Protein AF-A0A3D9E9V9-F1 (afdb_monomer)

Solvent-accessible surface area (backbone atoms only — not comparable to full-atom values): 5534 Å² total; per-residue (Å²): 132,69,64,70,74,75,46,58,36,90,89,28,69,65,35,54,52,50,49,50,50,39,40,55,58,30,47,47,81,74,41,77,90,39,43,86,37,51,69,87,59,54,69,69,59,56,52,49,32,44,51,52,25,50,38,60,74,71,59,41,74,80,74,51,55,67,65,59,53,47,46,36,66,76,59,65,46,52,63,55,53,55,50,33,48,54,42,66,72,42,75,82,82,130

pLDDT: mean 87.94, std 11.51, range [48.81, 97.25]

Radius of gyration: 14.45 Å; Cα contacts (8 Å, |Δi|>4): 64; chains: 1; bounding box: 40×21×43 Å

Structure (mmCIF, N/CA/C/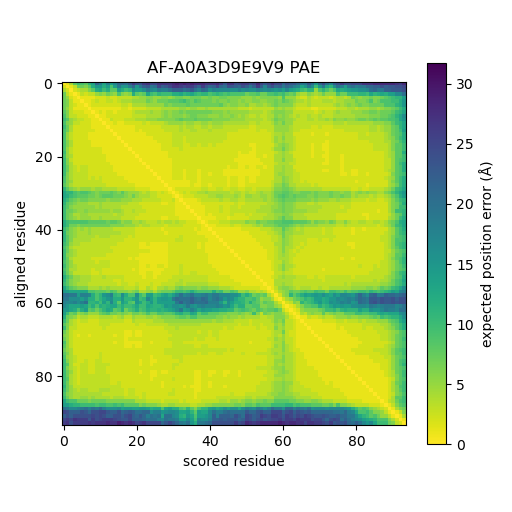O backbo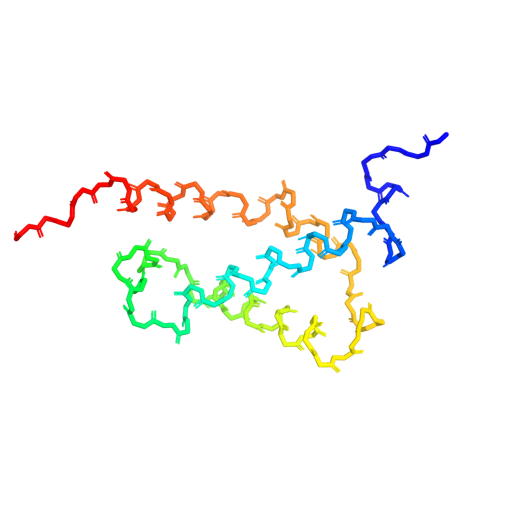ne):
data_AF-A0A3D9E9V9-F1
#
_entry.id   AF-A0A3D9E9V9-F1
#
loop_
_atom_site.group_PDB
_atom_site.id
_atom_site.type_symbol
_atom_site.label_atom_id
_atom_site.label_alt_id
_atom_site.label_comp_id
_atom_site.label_asym_id
_atom_site.label_entity_id
_atom_site.label_seq_id
_atom_site.pdbx_PDB_ins_code
_atom_site.Cartn_x
_atom_site.Cartn_y
_atom_site.Cartn_z
_atom_site.occupancy
_atom_site.B_iso_or_equiv
_atom_site.auth_seq_id
_atom_site.auth_comp_id
_atom_site.auth_asym_id
_atom_site.auth_atom_id
_atom_site.pdbx_PDB_model_num
ATOM 1 N N . MET A 1 1 ? 27.834 -6.314 -9.444 1.00 48.81 1 MET A N 1
ATOM 2 C CA . MET A 1 1 ? 26.485 -6.794 -9.071 1.00 48.81 1 MET A CA 1
ATOM 3 C C . MET A 1 1 ? 25.737 -5.616 -8.475 1.00 48.81 1 MET A C 1
ATOM 5 O O . MET A 1 1 ? 26.270 -4.999 -7.563 1.00 48.81 1 MET A O 1
ATOM 9 N N . GLY A 1 2 ? 24.599 -5.226 -9.053 1.00 54.28 2 GLY A N 1
ATOM 10 C CA . GLY A 1 2 ? 23.827 -4.085 -8.554 1.00 54.28 2 GLY A CA 1
ATOM 11 C C . GLY A 1 2 ? 23.280 -4.366 -7.154 1.00 54.28 2 GLY A C 1
ATOM 12 O O . GLY A 1 2 ? 22.895 -5.494 -6.863 1.00 54.28 2 GLY A O 1
ATOM 13 N N . SER A 1 3 ? 23.271 -3.353 -6.294 1.00 73.69 3 SER A N 1
ATOM 14 C CA . SER A 1 3 ? 22.638 -3.376 -4.971 1.00 73.69 3 SER A CA 1
ATOM 15 C C . SER A 1 3 ? 21.577 -2.273 -4.900 1.00 73.69 3 SER A C 1
ATOM 17 O O . SER A 1 3 ? 21.609 -1.314 -5.684 1.00 73.69 3 SER A O 1
ATOM 19 N N . GLY A 1 4 ? 20.609 -2.426 -3.995 1.00 84.56 4 GLY A N 1
ATOM 20 C CA . GLY A 1 4 ? 19.531 -1.462 -3.779 1.00 84.56 4 GLY A CA 1
ATOM 21 C C . GLY A 1 4 ? 18.673 -1.252 -5.028 1.00 84.56 4 GLY A C 1
ATOM 22 O O . GLY A 1 4 ? 18.242 -2.212 -5.669 1.00 84.56 4 GLY A O 1
ATOM 23 N N . ARG A 1 5 ? 18.455 0.013 -5.401 1.00 89.94 5 ARG A N 1
ATOM 24 C CA . ARG A 1 5 ? 17.569 0.402 -6.507 1.00 89.94 5 ARG A CA 1
ATOM 25 C C . ARG A 1 5 ? 17.898 -0.290 -7.831 1.00 89.94 5 ARG A C 1
ATOM 27 O O . ARG A 1 5 ? 16.992 -0.692 -8.556 1.00 89.94 5 ARG A O 1
ATOM 34 N N . SER A 1 6 ? 19.187 -0.438 -8.139 1.00 87.31 6 SER A N 1
ATOM 35 C CA . SER A 1 6 ? 19.663 -1.035 -9.398 1.00 87.31 6 SER A CA 1
ATOM 36 C C . SER A 1 6 ? 19.333 -2.532 -9.534 1.00 87.31 6 SER A C 1
ATOM 38 O O . SER A 1 6 ? 19.204 -3.037 -10.650 1.00 87.31 6 SER A O 1
ATOM 40 N N . ALA A 1 7 ? 19.150 -3.230 -8.407 1.00 87.75 7 ALA A N 1
ATOM 41 C CA . ALA A 1 7 ? 18.729 -4.632 -8.343 1.00 87.75 7 ALA A CA 1
ATOM 42 C C . ALA A 1 7 ? 17.199 -4.804 -8.256 1.00 87.75 7 ALA A C 1
ATOM 44 O O . ALA A 1 7 ? 16.683 -5.922 -8.350 1.00 87.75 7 ALA A O 1
ATOM 45 N N . PHE A 1 8 ? 16.458 -3.708 -8.076 1.00 90.50 8 PHE A N 1
ATOM 46 C CA . PHE A 1 8 ? 15.001 -3.707 -8.058 1.00 90.50 8 PHE A CA 1
ATOM 47 C C . PHE A 1 8 ? 14.466 -3.702 -9.493 1.00 90.50 8 PHE A C 1
ATOM 49 O O . PHE A 1 8 ? 14.294 -2.655 -10.117 1.00 90.50 8 PHE A O 1
ATOM 56 N N . GLN A 1 9 ? 14.269 -4.902 -10.032 1.00 88.75 9 GLN A N 1
ATOM 57 C CA . GLN A 1 9 ? 13.869 -5.148 -11.413 1.00 88.75 9 GLN A CA 1
ATOM 58 C C . GLN A 1 9 ? 12.697 -6.121 -11.419 1.00 88.75 9 GLN A C 1
ATOM 60 O O . GLN A 1 9 ? 12.619 -6.985 -10.558 1.00 88.75 9 GLN A O 1
ATOM 65 N N . ARG A 1 10 ? 11.820 -6.043 -12.419 1.00 87.00 10 ARG A N 1
ATOM 66 C CA . ARG A 1 10 ? 10.588 -6.854 -12.498 1.00 87.00 10 ARG A CA 1
ATOM 67 C C . ARG A 1 10 ? 10.796 -8.370 -12.400 1.00 87.00 10 ARG A C 1
ATOM 69 O O . ARG A 1 10 ? 9.886 -9.083 -11.999 1.00 87.00 10 ARG A O 1
ATOM 76 N N . THR A 1 11 ? 11.971 -8.863 -12.784 1.00 87.94 11 THR A N 1
ATOM 77 C CA . THR A 1 11 ? 12.351 -10.283 -12.708 1.00 87.94 11 THR A CA 1
ATOM 78 C C . THR A 1 11 ? 12.982 -10.669 -11.370 1.00 87.94 11 THR A C 1
ATOM 80 O O . THR A 1 11 ? 13.265 -11.845 -11.151 1.00 87.94 11 THR A O 1
ATOM 83 N N . SER A 1 12 ? 13.237 -9.706 -10.481 1.00 90.06 12 SER A N 1
ATOM 84 C CA . SER A 1 12 ? 13.937 -9.945 -9.227 1.00 90.06 12 SER A CA 1
ATOM 85 C C . SER A 1 12 ? 12.977 -10.339 -8.099 1.00 90.06 12 SER A C 1
ATOM 87 O O . SER A 1 12 ? 11.845 -9.846 -8.034 1.00 90.06 12 SER A O 1
ATOM 89 N N . PRO A 1 13 ? 13.426 -11.191 -7.156 1.00 90.62 13 PRO A N 1
ATOM 90 C CA . PRO A 1 13 ? 12.626 -11.557 -5.989 1.00 90.62 13 PRO A CA 1
ATOM 91 C C . PRO A 1 13 ? 12.163 -10.343 -5.177 1.00 90.62 13 PRO A C 1
ATOM 93 O O . PRO A 1 13 ? 11.025 -10.305 -4.721 1.00 90.62 13 PRO A O 1
ATOM 96 N N . SER A 1 14 ? 13.006 -9.313 -5.044 1.00 90.81 14 SER A N 1
ATOM 97 C CA . SER A 1 14 ? 12.664 -8.090 -4.310 1.00 90.81 14 SER A CA 1
ATOM 98 C C . SER A 1 14 ? 11.470 -7.354 -4.917 1.00 90.81 14 SER A C 1
ATOM 100 O O . SER A 1 14 ? 10.664 -6.794 -4.179 1.00 90.81 14 SER A O 1
ATOM 102 N N . TYR A 1 15 ? 11.321 -7.378 -6.244 1.00 91.75 15 TYR A N 1
ATOM 103 C CA . TYR A 1 15 ? 10.181 -6.765 -6.924 1.00 91.75 15 TYR A CA 1
ATOM 104 C C . TYR A 1 15 ? 8.887 -7.544 -6.686 1.00 91.75 15 TYR A C 1
ATOM 106 O O . TYR A 1 15 ? 7.844 -6.946 -6.408 1.00 91.75 15 TYR A O 1
ATOM 114 N N . ALA A 1 16 ? 8.954 -8.878 -6.735 1.00 90.81 16 ALA A N 1
ATOM 115 C CA . ALA A 1 16 ? 7.822 -9.741 -6.405 1.00 90.81 16 ALA A CA 1
ATOM 116 C C . ALA A 1 16 ? 7.378 -9.544 -4.944 1.00 90.81 16 ALA A C 1
ATOM 118 O O . ALA A 1 16 ? 6.197 -9.306 -4.683 1.00 90.81 16 ALA A O 1
ATOM 119 N N . SER A 1 17 ? 8.329 -9.547 -4.003 1.00 92.75 17 SER A N 1
ATOM 120 C CA . SER A 1 17 ? 8.072 -9.291 -2.581 1.00 92.75 17 SER A CA 1
ATOM 121 C C . SER A 1 17 ? 7.498 -7.896 -2.339 1.00 92.75 17 SER A C 1
ATOM 123 O O . SER A 1 17 ? 6.509 -7.756 -1.624 1.00 92.75 17 SER A O 1
ATOM 125 N N . GLY A 1 18 ? 8.065 -6.867 -2.973 1.00 92.88 18 GLY A N 1
ATOM 126 C CA . GLY A 1 18 ? 7.568 -5.496 -2.886 1.00 92.88 18 GLY A CA 1
ATOM 127 C C . GLY A 1 18 ? 6.140 -5.353 -3.413 1.00 92.88 18 GLY A C 1
ATOM 128 O O . GLY A 1 18 ? 5.288 -4.735 -2.779 1.00 92.88 18 GLY A O 1
ATOM 129 N N . SER A 1 19 ? 5.836 -6.007 -4.531 1.00 92.00 19 SER A N 1
ATOM 130 C CA . SER A 1 19 ? 4.479 -6.028 -5.078 1.00 92.00 19 SER A CA 1
ATOM 131 C C . SER A 1 19 ? 3.490 -6.711 -4.131 1.00 92.00 19 SER A C 1
ATOM 133 O O . SER A 1 19 ? 2.393 -6.200 -3.918 1.00 92.00 19 SER A O 1
ATOM 135 N N . MET A 1 20 ? 3.880 -7.831 -3.515 1.00 94.06 20 MET A N 1
ATOM 136 C CA . MET A 1 20 ? 3.053 -8.487 -2.500 1.00 94.06 20 MET A CA 1
ATOM 137 C C . MET A 1 20 ? 2.848 -7.620 -1.259 1.00 94.06 20 MET A C 1
ATOM 139 O O . MET A 1 20 ? 1.739 -7.592 -0.731 1.00 94.06 20 MET A O 1
ATOM 143 N N . ALA A 1 21 ? 3.864 -6.874 -0.820 1.00 95.06 21 ALA A N 1
ATOM 144 C CA . ALA A 1 21 ? 3.729 -5.943 0.297 1.00 95.06 21 ALA A CA 1
ATOM 145 C C . ALA A 1 21 ? 2.659 -4.876 0.016 1.00 95.06 21 ALA A C 1
ATOM 147 O O . ALA A 1 21 ? 1.801 -4.645 0.863 1.00 95.06 21 ALA A O 1
ATOM 148 N N . ILE A 1 22 ? 2.634 -4.302 -1.193 1.00 95.12 22 ILE A N 1
ATOM 149 C CA . ILE A 1 22 ? 1.580 -3.364 -1.614 1.00 95.12 22 ILE A CA 1
ATOM 150 C C . ILE A 1 22 ? 0.200 -4.024 -1.616 1.00 95.12 22 ILE A C 1
ATOM 152 O O . ILE A 1 22 ? -0.756 -3.446 -1.101 1.00 95.12 22 ILE A O 1
ATOM 156 N N . ILE A 1 23 ? 0.090 -5.235 -2.174 1.00 94.44 23 ILE A N 1
ATOM 157 C CA . ILE A 1 23 ? -1.183 -5.966 -2.226 1.00 94.44 23 ILE A CA 1
ATOM 158 C C . ILE A 1 23 ? -1.724 -6.202 -0.810 1.00 94.44 23 ILE A C 1
ATOM 160 O O . ILE A 1 23 ? -2.897 -5.947 -0.547 1.00 94.44 23 ILE A O 1
ATOM 164 N N . ARG A 1 24 ? -0.867 -6.648 0.114 1.00 95.31 24 ARG A N 1
ATOM 165 C CA . ARG A 1 24 ? -1.248 -6.910 1.508 1.00 95.31 24 ARG A CA 1
ATOM 166 C C . ARG A 1 24 ? -1.541 -5.632 2.287 1.00 95.31 24 ARG A C 1
ATOM 168 O O . ARG A 1 24 ? -2.503 -5.619 3.043 1.00 95.31 24 ARG A O 1
ATOM 175 N N . ALA A 1 25 ? -0.778 -4.563 2.072 1.00 96.38 25 ALA A N 1
ATOM 176 C CA . ALA A 1 25 ? -1.037 -3.271 2.700 1.00 96.38 25 ALA A CA 1
ATOM 177 C C . ALA A 1 25 ? -2.399 -2.698 2.278 1.00 96.38 25 ALA A C 1
ATOM 179 O O . ALA A 1 25 ? -3.151 -2.229 3.123 1.00 96.38 25 ALA A O 1
ATOM 180 N N . ALA A 1 26 ? -2.756 -2.785 0.993 1.00 96.00 26 ALA A N 1
ATOM 181 C CA . ALA A 1 26 ? -4.071 -2.354 0.522 1.00 96.00 26 ALA A CA 1
ATOM 182 C C . ALA A 1 26 ? -5.213 -3.193 1.122 1.00 96.00 26 ALA A C 1
ATOM 184 O O . ALA A 1 26 ? -6.249 -2.636 1.480 1.00 96.00 26 ALA A O 1
ATOM 185 N N . ALA A 1 27 ? -5.004 -4.504 1.286 1.00 95.31 27 ALA A N 1
ATOM 186 C CA . ALA A 1 27 ? -6.001 -5.406 1.860 1.00 95.31 27 ALA A CA 1
ATOM 187 C C . ALA A 1 27 ? -6.394 -5.044 3.306 1.00 95.31 27 ALA A C 1
ATOM 189 O O . ALA A 1 27 ? -7.534 -5.287 3.690 1.00 95.31 27 ALA A O 1
ATOM 190 N N . LEU A 1 28 ? -5.511 -4.396 4.081 1.00 95.56 28 LEU A N 1
ATOM 191 C CA . LEU A 1 28 ? -5.844 -3.904 5.429 1.00 95.56 28 LEU A CA 1
ATOM 192 C C . LEU A 1 28 ? -7.005 -2.897 5.427 1.00 95.56 28 LEU A C 1
ATOM 194 O O . LEU A 1 28 ? -7.707 -2.761 6.421 1.00 95.56 28 LEU A O 1
ATOM 198 N N . PHE A 1 29 ? -7.229 -2.204 4.310 1.00 95.44 29 PHE A N 1
ATOM 199 C CA . PHE A 1 29 ? -8.310 -1.230 4.142 1.00 95.44 29 PHE A CA 1
ATOM 200 C C . PHE A 1 29 ? -9.553 -1.819 3.468 1.00 95.44 29 PHE A C 1
ATOM 202 O O . PHE A 1 29 ? -10.454 -1.071 3.085 1.00 95.44 29 PHE A O 1
ATOM 209 N N . GLU A 1 30 ? -9.574 -3.124 3.213 1.00 91.88 30 GLU A N 1
ATOM 210 C CA . GLU A 1 30 ? -10.642 -3.813 2.477 1.00 91.88 30 GLU A CA 1
ATOM 211 C C . GLU A 1 30 ? -11.415 -4.798 3.363 1.00 91.88 30 GLU A C 1
ATOM 213 O O . GLU A 1 30 ? -12.424 -5.346 2.928 1.00 91.88 30 GLU A O 1
ATOM 218 N N . THR A 1 31 ? -10.971 -4.994 4.606 1.00 87.94 31 THR A N 1
ATOM 219 C CA . THR A 1 31 ? -11.617 -5.861 5.595 1.00 87.94 31 THR A CA 1
ATOM 220 C C . THR A 1 31 ? -11.881 -5.100 6.888 1.00 87.94 31 THR A C 1
ATOM 222 O O . THR A 1 31 ? -10.961 -4.502 7.452 1.00 87.94 31 THR A O 1
ATOM 225 N N . ASP A 1 32 ? -13.106 -5.192 7.400 1.00 90.19 32 ASP A N 1
ATOM 226 C CA . ASP A 1 32 ? -13.536 -4.455 8.596 1.00 90.19 32 ASP A CA 1
ATOM 227 C C . ASP A 1 32 ? -12.752 -4.839 9.862 1.00 90.19 32 ASP A C 1
ATOM 229 O O . ASP A 1 32 ? -12.572 -4.007 10.748 1.00 90.19 32 ASP A O 1
ATOM 233 N N . GLU A 1 33 ? -12.214 -6.063 9.923 1.00 92.12 33 GLU A N 1
ATOM 234 C CA . GLU A 1 33 ? -11.400 -6.564 11.043 1.00 92.12 33 GLU A CA 1
ATOM 235 C C . GLU A 1 33 ? -10.199 -5.658 11.365 1.00 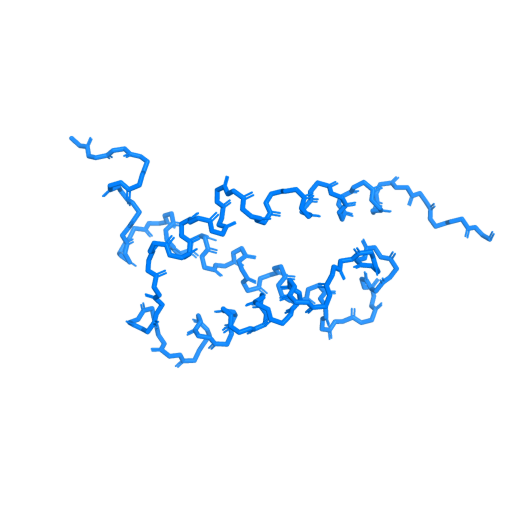92.12 33 GLU A C 1
ATOM 237 O O . GLU A 1 33 ? -9.829 -5.510 12.529 1.00 92.12 33 GLU A O 1
ATOM 242 N N . PHE A 1 34 ? -9.613 -5.006 10.354 1.00 92.69 34 PHE A N 1
ATOM 243 C CA . PHE A 1 34 ? -8.450 -4.137 10.547 1.00 92.69 34 PHE A CA 1
ATOM 244 C C . PHE A 1 34 ? -8.791 -2.649 10.664 1.00 92.69 34 PHE A C 1
ATOM 246 O O . PHE A 1 34 ? -7.897 -1.851 10.958 1.00 92.69 34 PHE A O 1
ATOM 253 N N . ALA A 1 35 ? -10.058 -2.259 10.483 1.00 92.12 35 ALA A N 1
ATOM 254 C CA . ALA A 1 35 ? -10.479 -0.858 10.492 1.00 92.12 35 ALA A CA 1
ATOM 255 C C . ALA A 1 35 ? -10.026 -0.078 11.749 1.00 92.12 35 ALA A C 1
ATOM 257 O O . ALA A 1 35 ? -9.518 1.038 11.586 1.00 92.12 35 ALA A O 1
ATOM 258 N N . PRO A 1 36 ? -10.089 -0.642 12.979 1.00 92.12 36 PRO A N 1
ATOM 259 C CA . PRO A 1 36 ? -9.622 0.058 14.180 1.00 92.12 36 PRO A CA 1
ATOM 260 C C . PRO A 1 36 ? -8.122 0.392 14.165 1.00 92.12 36 PRO A C 1
ATOM 262 O O . PRO A 1 36 ? -7.703 1.382 14.761 1.00 92.12 36 PRO A O 1
ATOM 265 N N . PHE A 1 37 ? -7.304 -0.402 13.469 1.00 93.19 37 PHE A N 1
ATOM 266 C CA . PHE A 1 37 ? -5.842 -0.272 13.484 1.00 93.19 37 PHE A CA 1
ATOM 267 C C . PHE A 1 37 ? -5.300 0.654 12.392 1.00 93.19 37 PHE A C 1
ATOM 269 O O . PHE A 1 37 ? -4.154 1.098 12.466 1.00 93.19 37 PHE A O 1
ATOM 276 N N . VAL A 1 38 ? -6.114 0.969 11.380 1.00 94.62 38 VAL A N 1
ATOM 277 C CA . VAL A 1 38 ? -5.693 1.769 10.217 1.00 94.62 38 VAL A CA 1
ATOM 278 C C . VAL A 1 38 ? -6.413 3.116 10.098 1.00 94.62 38 VAL A C 1
ATOM 280 O O . VAL A 1 38 ? -6.164 3.858 9.146 1.00 94.62 38 VAL A O 1
ATOM 283 N N . THR A 1 39 ? -7.256 3.472 11.074 1.00 89.38 39 THR A N 1
ATOM 284 C CA . THR A 1 39 ? -8.162 4.638 11.032 1.00 89.38 39 THR A CA 1
ATOM 285 C C . THR A 1 39 ? -7.482 5.996 10.825 1.00 89.38 39 THR A C 1
ATOM 287 O O . THR A 1 39 ? -8.106 6.904 10.286 1.00 89.38 39 THR A O 1
ATOM 290 N N . ASN A 1 40 ? -6.223 6.157 11.239 1.00 91.44 40 ASN A N 1
ATOM 291 C CA . ASN A 1 40 ? -5.493 7.426 11.117 1.00 91.44 40 ASN A CA 1
ATOM 292 C C . ASN A 1 40 ? -4.765 7.576 9.774 1.00 91.44 40 ASN A C 1
ATOM 294 O O . ASN A 1 40 ? -4.027 8.539 9.571 1.00 91.44 40 ASN A O 1
ATOM 298 N N . THR A 1 41 ? -4.934 6.619 8.859 1.00 95.88 41 THR A N 1
ATOM 299 C CA . THR A 1 41 ? -4.291 6.677 7.546 1.00 95.88 41 THR A CA 1
ATOM 300 C C . THR A 1 41 ? -4.994 7.714 6.667 1.00 95.88 41 THR A C 1
ATOM 302 O O . THR A 1 41 ? -6.207 7.607 6.475 1.00 95.88 41 THR A O 1
ATOM 305 N N . PRO A 1 42 ? -4.267 8.681 6.080 1.00 96.00 42 PRO A N 1
ATOM 306 C CA . PRO A 1 42 ? -4.865 9.662 5.183 1.00 96.00 42 PRO A CA 1
ATOM 307 C C . PRO A 1 42 ? -5.543 9.014 3.968 1.00 96.00 42 PRO A C 1
ATOM 309 O O . PRO A 1 42 ? -5.047 8.030 3.408 1.00 96.00 42 PRO A O 1
ATOM 312 N N . ALA A 1 43 ? -6.673 9.573 3.529 1.00 95.00 43 ALA A N 1
ATOM 313 C CA . ALA A 1 43 ? -7.482 9.001 2.450 1.00 95.00 43 ALA A CA 1
ATOM 314 C C . ALA A 1 43 ? -6.707 8.888 1.124 1.00 95.00 43 ALA A C 1
ATOM 316 O O . ALA A 1 43 ? -6.884 7.924 0.376 1.00 95.00 43 ALA A O 1
ATOM 317 N N . GLU A 1 44 ? -5.810 9.833 0.846 1.00 94.00 44 GLU A N 1
ATOM 318 C CA . GLU A 1 44 ? -4.938 9.828 -0.326 1.00 94.00 44 GLU A CA 1
ATOM 319 C C . GLU A 1 44 ? -3.952 8.651 -0.324 1.00 94.00 44 GLU A C 1
ATOM 321 O O . GLU A 1 44 ? -3.686 8.069 -1.378 1.00 94.00 44 GLU A O 1
ATOM 326 N N . VAL A 1 45 ? -3.472 8.237 0.852 1.00 94.88 45 VAL A N 1
ATOM 327 C CA . VAL A 1 45 ? -2.573 7.084 1.015 1.00 94.88 45 VAL A CA 1
ATOM 328 C C . VAL A 1 45 ? -3.338 5.793 0.754 1.00 94.88 45 VAL A C 1
ATOM 330 O O . VAL A 1 45 ? -2.872 4.930 0.008 1.00 94.88 45 VAL A O 1
ATOM 333 N N . VAL A 1 46 ? -4.556 5.682 1.292 1.00 95.88 46 VAL A N 1
ATOM 334 C CA . VAL A 1 46 ? -5.443 4.536 1.043 1.00 95.88 46 VAL A CA 1
ATOM 335 C C . VAL A 1 46 ? -5.767 4.415 -0.448 1.00 95.88 46 VAL A C 1
ATOM 337 O O . VAL A 1 46 ? -5.660 3.332 -1.031 1.00 95.88 46 VAL A O 1
ATOM 340 N N . ALA A 1 47 ? -6.115 5.530 -1.096 1.00 94.62 47 ALA A N 1
ATOM 341 C CA . ALA A 1 47 ? -6.393 5.569 -2.528 1.00 94.62 47 ALA A CA 1
ATOM 342 C C . ALA A 1 47 ? -5.164 5.175 -3.367 1.00 94.62 47 ALA A C 1
ATOM 344 O O . ALA A 1 47 ? -5.285 4.404 -4.327 1.00 94.62 47 ALA A O 1
ATOM 345 N N . ALA A 1 48 ? -3.972 5.648 -2.987 1.00 93.25 48 ALA A N 1
ATOM 346 C CA . ALA A 1 48 ? -2.721 5.283 -3.642 1.00 93.25 48 ALA A CA 1
ATOM 347 C C . ALA A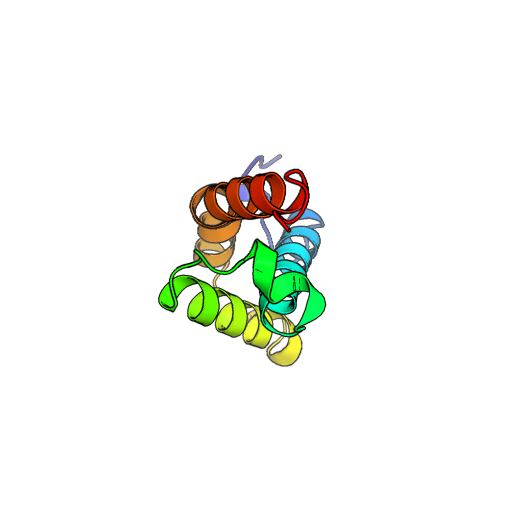 1 48 ? -2.434 3.779 -3.520 1.00 93.25 48 ALA A C 1
ATOM 349 O O . ALA A 1 48 ? -2.155 3.131 -4.532 1.00 93.25 48 ALA A O 1
ATOM 350 N N . LEU A 1 49 ? -2.562 3.200 -2.321 1.00 94.81 49 LEU A N 1
ATOM 351 C CA . LEU A 1 49 ? -2.346 1.770 -2.082 1.00 94.81 49 LEU A CA 1
ATOM 352 C C . LEU A 1 49 ? -3.303 0.901 -2.896 1.00 94.81 49 LEU A C 1
ATOM 354 O O . LEU A 1 49 ? -2.859 -0.025 -3.575 1.00 94.81 49 LEU A O 1
ATOM 358 N N . ARG A 1 50 ? -4.598 1.235 -2.911 1.00 94.62 50 ARG A N 1
ATOM 359 C CA . ARG A 1 50 ? -5.599 0.531 -3.730 1.00 94.62 50 ARG A CA 1
ATOM 360 C C . ARG A 1 50 ? -5.279 0.621 -5.222 1.00 94.62 50 ARG A C 1
ATOM 362 O O . ARG A 1 50 ? -5.361 -0.380 -5.930 1.00 94.62 50 ARG A O 1
ATOM 369 N N . THR A 1 51 ? -4.848 1.789 -5.698 1.00 92.25 51 THR A N 1
ATOM 370 C CA . THR A 1 51 ? -4.439 1.981 -7.100 1.00 92.25 51 THR A CA 1
ATOM 371 C C . THR A 1 51 ? -3.237 1.107 -7.451 1.00 92.25 51 THR A C 1
ATOM 373 O O . THR A 1 51 ? -3.270 0.376 -8.442 1.00 92.25 51 THR A O 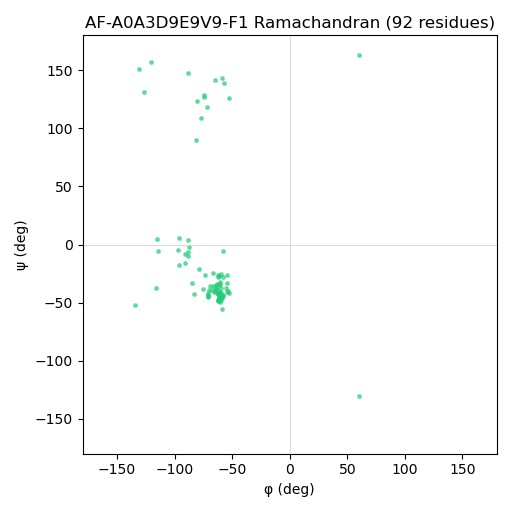1
ATOM 376 N N . MET A 1 52 ? -2.190 1.120 -6.622 1.00 92.56 52 MET A N 1
ATOM 377 C CA . MET A 1 52 ? -0.999 0.298 -6.844 1.00 92.56 52 MET A CA 1
ATOM 378 C C . MET A 1 52 ? -1.315 -1.201 -6.753 1.00 92.56 52 MET A C 1
ATOM 380 O O . MET A 1 52 ? -0.851 -1.968 -7.596 1.00 92.56 52 MET A O 1
ATOM 384 N N . ARG A 1 53 ? -2.170 -1.623 -5.811 1.00 92.62 53 ARG A N 1
ATOM 385 C CA . ARG A 1 53 ? -2.672 -3.003 -5.715 1.00 92.62 53 ARG A CA 1
ATOM 386 C C . ARG A 1 53 ? -3.420 -3.415 -6.976 1.00 92.62 53 ARG A C 1
ATOM 388 O O . ARG A 1 53 ? -3.180 -4.510 -7.483 1.00 92.62 53 ARG A O 1
ATOM 395 N N . ASN A 1 54 ? -4.296 -2.559 -7.502 1.00 90.56 54 ASN A N 1
ATOM 396 C CA . ASN A 1 54 ? -5.048 -2.838 -8.726 1.00 90.56 54 ASN A CA 1
ATOM 397 C C . ASN A 1 54 ? -4.119 -3.042 -9.925 1.00 90.56 54 ASN A C 1
ATOM 399 O O . ASN A 1 54 ? -4.302 -4.010 -10.664 1.00 90.56 54 ASN A O 1
ATOM 403 N N . ILE A 1 55 ? -3.091 -2.200 -10.068 1.00 87.50 55 ILE A N 1
ATOM 404 C CA . ILE A 1 55 ? -2.061 -2.338 -11.107 1.00 87.50 55 ILE A CA 1
ATOM 405 C C . ILE A 1 55 ? -1.288 -3.651 -10.931 1.00 87.50 55 ILE A C 1
ATOM 407 O O . ILE A 1 55 ? -1.140 -4.403 -11.893 1.00 87.50 55 ILE A O 1
ATOM 411 N N . ALA A 1 56 ? -0.837 -3.948 -9.707 1.00 86.50 56 ALA A N 1
ATOM 412 C CA . ALA A 1 56 ? -0.083 -5.161 -9.397 1.00 86.50 56 ALA A CA 1
ATOM 413 C C . ALA A 1 56 ? -0.898 -6.447 -9.631 1.00 86.50 56 ALA A C 1
ATOM 415 O O . ALA A 1 56 ? -0.333 -7.454 -10.048 1.00 86.50 56 ALA A O 1
ATOM 416 N N . SER A 1 57 ? -2.212 -6.407 -9.387 1.00 84.31 57 SER A N 1
ATOM 417 C CA . SER A 1 57 ? -3.098 -7.577 -9.483 1.00 84.31 57 SER A CA 1
ATOM 418 C C . SER A 1 57 ? -3.618 -7.840 -10.900 1.00 84.31 57 SER A C 1
ATOM 420 O O . SER A 1 57 ? -3.825 -8.996 -11.250 1.00 84.31 57 SER A O 1
ATOM 422 N N . HIS A 1 58 ? -3.841 -6.799 -11.716 1.00 77.88 58 HIS A N 1
ATOM 423 C CA . HIS A 1 58 ? -4.565 -6.938 -12.992 1.00 77.88 58 HIS A CA 1
ATOM 424 C C . HIS A 1 58 ? -3.731 -6.628 -14.234 1.00 77.88 58 HIS A C 1
ATOM 426 O O . HIS A 1 58 ? -3.891 -7.282 -15.259 1.00 77.88 58 HIS A O 1
ATOM 432 N N . SER A 1 59 ? -2.839 -5.640 -14.177 1.00 61.97 59 SER A N 1
ATOM 433 C CA . SER A 1 59 ? -2.163 -5.148 -15.388 1.00 61.97 59 SER A CA 1
ATOM 434 C C . SER A 1 59 ? -0.891 -5.929 -15.732 1.00 61.97 59 SER A C 1
ATOM 436 O O . SER A 1 59 ? -0.207 -5.619 -16.713 1.00 61.97 59 SER A O 1
ATOM 438 N N . GLY A 1 60 ? -0.534 -6.913 -14.897 1.00 59.34 60 GLY A N 1
ATOM 439 C CA . GLY A 1 60 ? 0.812 -7.469 -14.836 1.00 59.34 60 GLY A CA 1
ATOM 440 C C . GLY A 1 60 ? 1.835 -6.386 -14.473 1.00 59.34 60 GLY A C 1
ATOM 441 O O . GLY A 1 60 ? 1.603 -5.184 -14.611 1.00 59.34 60 GLY A O 1
ATOM 442 N N . TYR A 1 61 ? 3.032 -6.779 -14.048 1.00 59.12 61 TYR A N 1
ATOM 443 C CA . TYR A 1 61 ? 4.083 -5.830 -13.644 1.00 59.12 61 TYR A CA 1
ATOM 444 C C . TYR A 1 61 ? 4.497 -4.814 -14.732 1.00 59.12 61 TYR A C 1
ATOM 446 O O . TYR A 1 61 ? 5.271 -3.903 -14.466 1.00 59.12 61 TYR A O 1
ATOM 454 N N . ARG A 1 62 ? 3.981 -4.933 -15.966 1.00 62.78 62 ARG A N 1
ATOM 455 C CA . ARG A 1 62 ? 4.292 -4.056 -17.101 1.00 62.78 62 ARG A CA 1
ATOM 456 C C . ARG A 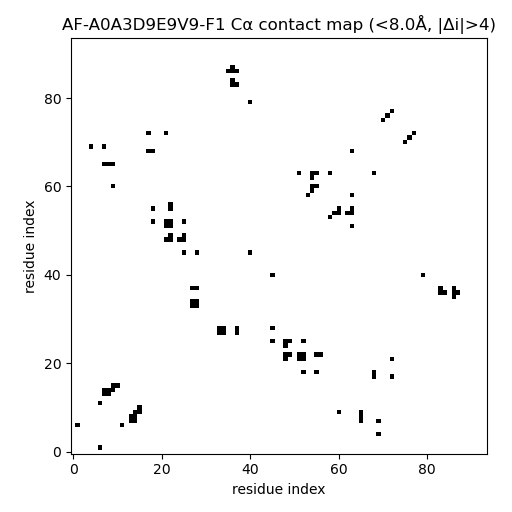1 62 ? 3.805 -2.618 -16.933 1.00 62.78 62 ARG A C 1
ATOM 458 O O . ARG A 1 62 ? 4.514 -1.714 -17.372 1.00 62.78 62 ARG A O 1
ATOM 465 N N . ALA A 1 63 ? 2.652 -2.411 -16.298 1.00 69.88 63 ALA A N 1
ATOM 466 C CA . ALA A 1 63 ? 2.079 -1.078 -16.087 1.00 69.88 63 ALA A CA 1
ATOM 467 C C . ALA A 1 63 ? 2.561 -0.402 -14.791 1.00 69.88 63 ALA A C 1
ATOM 469 O O . ALA A 1 63 ? 2.297 0.779 -14.575 1.00 69.88 63 ALA A O 1
ATOM 470 N N . MET A 1 64 ? 3.262 -1.138 -13.924 1.00 81.38 64 MET A N 1
ATOM 471 C CA . MET A 1 64 ? 3.797 -0.593 -12.684 1.00 81.38 64 MET A CA 1
ATOM 472 C C . MET A 1 64 ? 5.017 0.285 -12.981 1.00 81.38 64 MET A C 1
ATOM 474 O O . MET A 1 64 ? 5.950 -0.139 -13.669 1.00 81.38 64 MET A O 1
ATOM 478 N N . ASN A 1 65 ? 5.005 1.513 -12.461 1.00 86.94 65 ASN A N 1
ATOM 479 C CA . ASN A 1 65 ? 6.171 2.385 -12.489 1.00 86.94 65 ASN A CA 1
ATOM 480 C C . ASN A 1 65 ? 7.153 1.913 -11.409 1.00 86.94 65 ASN A C 1
ATOM 482 O O . ASN A 1 65 ? 6.894 2.080 -10.219 1.00 86.94 65 ASN A O 1
ATOM 486 N N . ASP A 1 66 ? 8.267 1.323 -11.841 1.00 88.69 66 ASP A N 1
ATOM 487 C CA . ASP A 1 66 ? 9.267 0.717 -10.958 1.00 88.69 66 ASP A CA 1
ATOM 488 C C . ASP A 1 66 ? 9.891 1.733 -9.985 1.00 88.69 66 ASP A C 1
ATOM 490 O O . ASP A 1 66 ? 10.220 1.371 -8.858 1.00 88.69 66 ASP A O 1
ATOM 494 N N . GLU A 1 67 ? 10.023 3.000 -10.394 1.00 90.44 67 GLU A N 1
ATOM 495 C CA . GLU A 1 67 ? 10.528 4.068 -9.524 1.00 90.44 67 GLU A CA 1
ATOM 496 C C . GLU A 1 67 ? 9.517 4.422 -8.443 1.00 90.44 67 GLU A C 1
ATOM 498 O O . GLU A 1 67 ? 9.859 4.508 -7.267 1.00 90.44 67 GLU A O 1
ATOM 503 N N . ARG A 1 68 ? 8.249 4.560 -8.834 1.00 90.81 68 ARG A N 1
ATOM 504 C CA . ARG A 1 68 ? 7.174 4.827 -7.881 1.00 90.81 68 ARG A CA 1
ATOM 505 C C . ARG A 1 68 ? 7.044 3.689 -6.877 1.00 90.81 68 ARG A C 1
ATOM 507 O O . ARG A 1 68 ? 6.978 3.947 -5.685 1.00 90.81 68 ARG A O 1
ATOM 514 N N . LEU A 1 69 ? 7.065 2.442 -7.349 1.00 91.50 69 LEU A N 1
ATOM 515 C CA . LEU A 1 69 ? 7.015 1.280 -6.469 1.00 91.50 69 LEU A CA 1
ATOM 516 C C . LEU A 1 69 ? 8.204 1.264 -5.500 1.00 91.50 69 LEU A C 1
ATOM 518 O O . LEU A 1 69 ? 8.013 1.010 -4.314 1.00 91.50 69 LEU A O 1
ATOM 522 N N . TRP A 1 70 ? 9.413 1.561 -5.984 1.00 93.56 70 TRP A N 1
ATOM 523 C CA . TRP A 1 70 ? 10.598 1.660 -5.136 1.00 93.56 70 TRP A CA 1
ATOM 524 C C . TRP A 1 70 ? 10.430 2.721 -4.043 1.00 93.56 70 TRP A C 1
ATOM 526 O O . TRP A 1 70 ? 10.523 2.384 -2.865 1.00 93.56 70 TRP A O 1
ATOM 536 N N . VAL A 1 71 ? 10.116 3.965 -4.418 1.00 94.94 71 VAL A N 1
ATOM 537 C CA . VAL A 1 71 ? 9.931 5.084 -3.478 1.00 94.94 71 VAL A CA 1
ATOM 538 C C . VAL A 1 71 ? 8.839 4.775 -2.458 1.00 94.94 71 VAL A C 1
ATOM 540 O O . VAL A 1 71 ? 9.044 4.964 -1.256 1.00 94.94 71 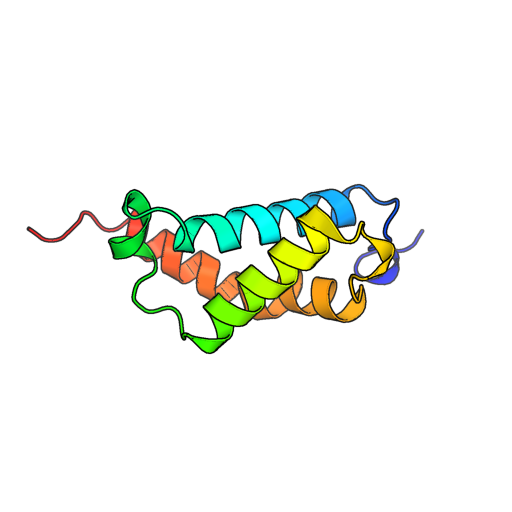VAL A O 1
ATOM 543 N N . THR A 1 72 ? 7.709 4.223 -2.903 1.00 94.75 72 THR A N 1
ATOM 544 C CA . THR A 1 72 ? 6.641 3.823 -1.991 1.00 94.75 72 THR A CA 1
ATOM 545 C C . THR A 1 72 ? 7.138 2.791 -0.981 1.00 94.75 72 THR A C 1
ATOM 547 O O . THR A 1 72 ? 6.912 2.954 0.214 1.00 94.75 72 THR A O 1
ATOM 550 N N . LEU A 1 73 ? 7.847 1.748 -1.420 1.00 94.62 73 LEU A N 1
ATOM 551 C CA . LEU A 1 73 ? 8.309 0.678 -0.532 1.00 94.62 73 LEU A CA 1
ATOM 552 C C . LEU A 1 73 ? 9.402 1.120 0.441 1.00 94.62 73 LEU A C 1
ATOM 554 O O . LEU A 1 73 ? 9.444 0.629 1.567 1.00 94.62 73 LEU A O 1
ATOM 558 N N . THR A 1 74 ? 10.302 2.004 0.015 1.00 95.00 74 THR A N 1
ATOM 559 C CA . THR A 1 74 ? 11.473 2.375 0.819 1.00 95.00 74 THR A CA 1
ATOM 560 C C . THR A 1 74 ? 11.279 3.639 1.640 1.00 95.00 74 THR A C 1
ATOM 562 O O . THR A 1 74 ? 12.057 3.876 2.560 1.00 95.00 74 THR A O 1
ATOM 565 N N . THR A 1 75 ? 10.286 4.466 1.309 1.00 95.38 75 THR A N 1
ATOM 566 C CA . THR A 1 75 ? 10.154 5.809 1.886 1.00 95.38 75 THR A CA 1
ATOM 567 C C . THR A 1 75 ? 8.733 6.119 2.332 1.00 95.38 75 THR A C 1
ATOM 569 O O . THR A 1 75 ? 8.546 6.498 3.484 1.00 95.38 75 THR A O 1
ATOM 572 N N . GLU A 1 76 ? 7.730 5.944 1.470 1.00 95.19 76 GLU A N 1
ATOM 573 C CA . GLU A 1 76 ? 6.374 6.441 1.768 1.00 95.19 76 GLU A CA 1
ATOM 574 C C . GLU A 1 76 ? 5.563 5.490 2.656 1.00 95.19 76 GLU A C 1
ATOM 576 O O . GLU A 1 76 ? 4.885 5.935 3.572 1.00 95.19 76 GLU A O 1
ATOM 581 N N . LEU A 1 77 ? 5.623 4.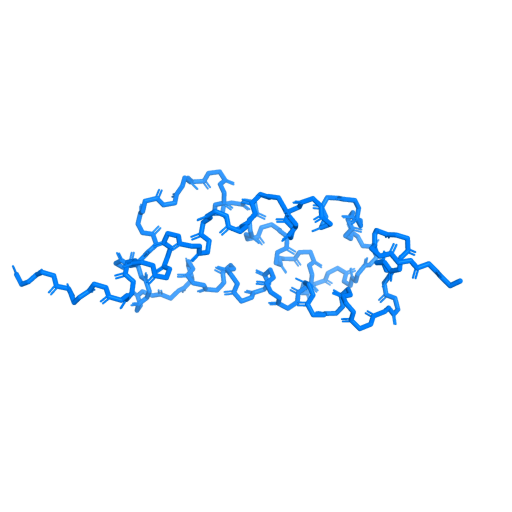181 2.405 1.00 95.81 77 LEU A N 1
ATOM 582 C CA . LEU A 1 77 ? 4.858 3.168 3.135 1.00 95.81 77 LEU A CA 1
ATOM 583 C C . LEU A 1 77 ? 5.395 2.845 4.548 1.00 95.81 77 LEU A C 1
ATOM 585 O O . LEU A 1 77 ? 4.572 2.624 5.440 1.00 95.81 77 LEU A O 1
ATOM 589 N N . PRO A 1 78 ? 6.721 2.795 4.806 1.00 97.25 78 PRO A N 1
ATOM 590 C CA . PRO A 1 78 ? 7.248 2.376 6.107 1.00 97.25 78 PRO A CA 1
ATOM 591 C C . PRO A 1 78 ? 6.713 3.140 7.334 1.00 97.25 78 PRO A C 1
ATOM 593 O O . PRO A 1 78 ? 6.416 2.473 8.328 1.00 97.25 78 PRO A O 1
ATOM 596 N N . PRO A 1 79 ? 6.531 4.478 7.306 1.00 96.62 79 PRO A N 1
ATOM 597 C CA . PRO A 1 79 ? 5.933 5.203 8.429 1.00 96.62 79 PRO A CA 1
ATOM 598 C C . PRO A 1 79 ? 4.525 4.703 8.779 1.00 96.62 79 PRO A C 1
ATOM 600 O O . PRO A 1 79 ? 4.238 4.453 9.947 1.00 96.62 79 PRO A O 1
ATOM 603 N N . TYR A 1 80 ? 3.681 4.453 7.773 1.00 96.88 80 TYR A N 1
ATOM 604 C CA . TYR A 1 80 ? 2.323 3.952 7.998 1.00 96.88 80 TYR A CA 1
ATOM 605 C C . TYR A 1 80 ? 2.320 2.529 8.556 1.00 96.88 80 TYR A C 1
ATOM 607 O O . TYR A 1 80 ? 1.562 2.239 9.474 1.00 96.88 80 TYR A O 1
ATOM 615 N N . ILE A 1 81 ? 3.215 1.655 8.079 1.00 95.94 81 ILE A N 1
ATOM 616 C CA . ILE A 1 81 ? 3.371 0.307 8.651 1.00 95.94 81 ILE A CA 1
ATOM 617 C C . ILE A 1 81 ? 3.753 0.385 10.134 1.00 95.94 81 ILE A C 1
ATOM 619 O O . ILE A 1 81 ? 3.228 -0.382 10.943 1.00 95.94 81 ILE A O 1
ATOM 623 N N . ALA A 1 82 ? 4.657 1.298 10.504 1.00 95.69 82 ALA A N 1
ATOM 624 C CA . ALA A 1 82 ? 5.049 1.486 11.897 1.00 95.69 82 ALA A CA 1
ATOM 625 C C . ALA A 1 82 ? 3.865 1.940 12.767 1.00 95.69 82 ALA A C 1
ATOM 627 O O . ALA A 1 82 ? 3.705 1.448 13.887 1.00 95.69 82 ALA A O 1
ATOM 628 N N . ASP A 1 83 ? 3.011 2.820 12.245 1.00 95.12 83 ASP A N 1
ATOM 629 C CA . ASP A 1 83 ? 1.819 3.287 12.951 1.00 95.12 83 ASP A CA 1
ATOM 630 C C . ASP A 1 83 ? 0.737 2.203 13.063 1.00 95.12 83 ASP A C 1
ATOM 632 O O . ASP A 1 83 ? 0.213 1.992 14.158 1.00 95.12 83 ASP A O 1
ATOM 636 N N . TRP A 1 84 ? 0.451 1.453 11.990 1.00 95.31 84 TRP A N 1
ATOM 637 C CA . TRP A 1 84 ? -0.501 0.331 12.022 1.00 95.31 84 TRP A CA 1
ATOM 638 C C . TRP A 1 84 ? -0.057 -0.753 13.004 1.00 95.31 84 TRP A C 1
ATOM 640 O O . TRP A 1 84 ? -0.865 -1.282 13.766 1.00 95.31 84 TRP A O 1
ATOM 650 N N . ARG A 1 85 ? 1.247 -1.054 13.036 1.00 94.00 85 ARG A N 1
ATOM 651 C CA . ARG A 1 85 ? 1.831 -1.981 14.008 1.00 94.00 85 ARG A CA 1
ATOM 652 C C . ARG A 1 85 ? 1.615 -1.496 15.439 1.00 94.00 85 ARG A C 1
ATOM 654 O O . ARG A 1 85 ? 1.144 -2.265 16.269 1.00 94.00 85 ARG A O 1
ATOM 661 N N . ARG A 1 86 ? 1.924 -0.225 15.721 1.00 93.94 86 ARG A N 1
ATOM 662 C CA . ARG A 1 86 ? 1.728 0.365 17.055 1.00 93.94 86 ARG A CA 1
ATOM 663 C C . ARG A 1 86 ? 0.257 0.316 17.476 1.00 93.94 86 ARG A C 1
ATOM 665 O O . ARG A 1 86 ? -0.029 0.083 18.646 1.00 93.94 86 ARG A O 1
ATOM 672 N N . ALA A 1 87 ? -0.664 0.526 16.536 1.00 92.19 87 ALA A N 1
ATOM 673 C CA . ALA A 1 87 ? -2.095 0.423 16.792 1.00 92.19 87 ALA A CA 1
ATOM 674 C C . ALA A 1 87 ? -2.526 -1.015 17.128 1.00 92.19 87 ALA A C 1
ATOM 676 O O . ALA A 1 87 ? -3.312 -1.191 18.050 1.00 92.19 87 ALA A O 1
ATOM 677 N N . GLY A 1 88 ? -1.990 -2.027 16.437 1.00 89.56 88 GLY A N 1
ATOM 678 C CA . GLY A 1 88 ? -2.286 -3.442 16.708 1.00 89.56 88 GLY A CA 1
ATOM 679 C C . GLY A 1 88 ? -1.635 -4.005 17.978 1.00 89.56 88 GLY A C 1
ATOM 680 O O . GLY A 1 88 ? -2.154 -4.945 18.570 1.00 89.56 88 GLY A O 1
ATOM 681 N N . GLU A 1 89 ? -0.508 -3.438 18.418 1.00 88.94 89 GLU A N 1
ATOM 682 C CA . GLU A 1 89 ? 0.152 -3.809 19.680 1.00 88.94 89 GLU A CA 1
ATOM 683 C C . GLU A 1 89 ? -0.531 -3.181 20.907 1.00 88.94 89 GLU A C 1
ATOM 685 O O . GLU A 1 89 ? -0.380 -3.678 22.027 1.00 88.94 89 GLU A O 1
ATOM 690 N N . LYS A 1 90 ? -1.295 -2.098 20.718 1.00 74.25 90 LYS A N 1
ATOM 691 C CA . LYS A 1 90 ? -2.103 -1.509 21.783 1.00 74.25 90 LYS A CA 1
ATOM 692 C C . LYS A 1 90 ? -3.401 -2.321 21.908 1.00 74.25 90 LYS A C 1
ATOM 694 O O . LYS A 1 90 ? -4.125 -2.425 20.919 1.00 74.25 90 LYS A O 1
ATOM 699 N N . PRO A 1 91 ? -3.737 -2.877 23.087 1.00 59.72 91 PRO A N 1
ATOM 700 C CA . PRO A 1 91 ? -5.039 -3.507 23.261 1.00 59.72 91 PRO A CA 1
ATOM 701 C C . PRO A 1 91 ? -6.134 -2.473 22.948 1.00 59.72 91 PRO A C 1
ATOM 703 O O . PRO A 1 91 ? -5.966 -1.299 23.319 1.00 59.72 91 PRO A O 1
ATOM 706 N N . PRO A 1 92 ? -7.217 -2.862 22.245 1.00 59.28 92 PRO A N 1
ATOM 707 C CA . PRO A 1 92 ? -8.344 -1.965 22.031 1.00 59.28 92 PRO A CA 1
ATOM 708 C C . PRO A 1 92 ? -8.774 -1.435 23.399 1.00 59.28 92 PRO A C 1
ATOM 710 O O . PRO A 1 92 ? -8.901 -2.195 24.356 1.00 59.28 92 PRO A O 1
ATOM 713 N N . SER A 1 93 ? -8.845 -0.111 23.526 1.00 61.56 93 SE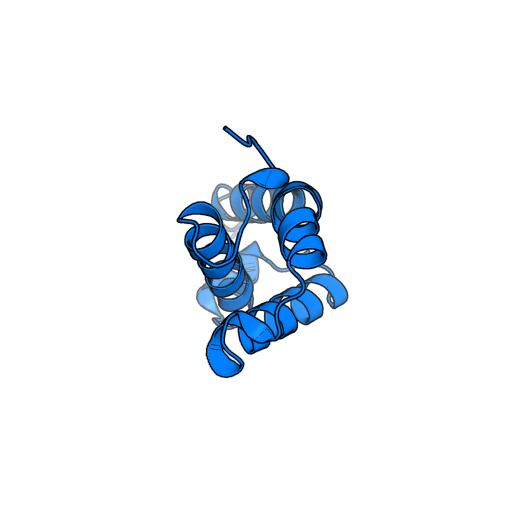R A N 1
ATOM 714 C CA . SER A 1 93 ? -9.330 0.501 24.761 1.00 61.56 93 SER A CA 1
ATOM 715 C C . SER A 1 93 ? -10.835 0.248 24.807 1.00 61.56 93 SER A C 1
ATOM 717 O O . SER A 1 93 ? -11.514 0.655 23.864 1.00 61.56 93 SER A O 1
ATOM 719 N N . ASP A 1 94 ? -11.284 -0.483 25.832 1.00 52.72 94 ASP A N 1
ATOM 720 C CA . ASP A 1 94 ? -12.701 -0.756 26.131 1.00 52.72 94 ASP A CA 1
ATOM 721 C C . ASP A 1 94 ? -13.538 0.532 26.227 1.00 52.72 94 ASP A C 1
ATOM 723 O O . ASP A 1 94 ? -13.017 1.548 26.754 1.00 52.72 94 ASP A O 1
#

Mean predicted aligned error: 5.22 Å

Sequence (94 aa):
MGSGRSAFQRTSPSYASGSMAIIRAAALFETDEFAPFVTNTPAEVVAALRTMRNIASHSGYRAMNDERLWVTLTTELPPYIADWRRAGEKPPSD

Foldseek 3Di:
DDDQLVQQDLPHPVVVVLLVVLLVVLVLVVDPVNCQLQVPPDPVVNVVSVVSNCCVPPVPCPPDDSVVSSCCSPPVPPVSVVSSVVRVVDDPDD

Secondary structure (DSSP, 8-state):
---GGGG--TTSHHHHHHHHHHHHHHHTTTSGGGHHHHTTS-HHHHHHHHHHHHHHHHS-TTSS-HHHHHHIIIIIHHHHHHHHHHHHHSPPP-